Protein AF-A0A6G0Q822-F1 (afdb_monomer_lite)

pLDDT: mean 78.28, std 18.98, range [35.16, 93.44]

Sequence (78 aa):
MESTSASGGTGTKKVKTGKRFKWSNDMIADLLRLRFTDSDVKHRLEAARTKTQTALAFQYFASVLSQSQGVVITREQV

Structure (mmCIF, N/CA/C/O backbone):
data_AF-A0A6G0Q822-F1
#
_entry.id   AF-A0A6G0Q822-F1
#
loop_
_atom_site.group_PDB
_atom_site.id
_atom_site.type_symbol
_atom_site.label_atom_id
_atom_site.label_alt_id
_atom_site.label_comp_id
_atom_site.label_asym_id
_atom_site.label_entity_id
_atom_site.label_seq_id
_atom_site.pdbx_PDB_ins_code
_atom_site.Cartn_x
_atom_site.Cartn_y
_atom_site.Cartn_z
_atom_site.occupancy
_atom_site.B_iso_or_equiv
_atom_site.auth_seq_id
_atom_site.auth_comp_id
_atom_site.auth_asym_id
_atom_site.auth_atom_id
_atom_site.pdbx_PDB_model_num
ATOM 1 N N . MET A 1 1 ? -35.029 4.414 54.337 1.00 35.59 1 MET A N 1
ATOM 2 C CA . MET A 1 1 ? -34.258 3.559 55.259 1.00 35.59 1 MET A CA 1
ATOM 3 C C . MET A 1 1 ? -33.953 2.271 54.516 1.00 35.59 1 MET A C 1
ATOM 5 O O . MET A 1 1 ? -34.858 1.790 53.852 1.00 35.59 1 MET A O 1
ATOM 9 N N . GLU A 1 2 ? -32.700 1.814 54.616 1.00 37.12 2 GLU A N 1
ATOM 10 C CA . GLU A 1 2 ? -32.126 0.540 54.126 1.00 37.12 2 GLU A CA 1
ATOM 11 C C . GLU A 1 2 ? -32.087 0.337 52.589 1.00 37.12 2 GLU A C 1
ATOM 13 O O . GLU A 1 2 ? -33.123 0.257 51.944 1.00 37.12 2 GLU A O 1
ATOM 18 N N . SER A 1 3 ? -30.927 0.507 51.930 1.00 43.28 3 SER A N 1
ATOM 19 C CA . SER A 1 3 ? -29.844 -0.491 51.684 1.00 43.28 3 SER A CA 1
ATOM 20 C C . SER A 1 3 ? -30.192 -1.424 50.500 1.00 43.28 3 SER A C 1
ATOM 22 O O . SER A 1 3 ? -31.336 -1.816 50.359 1.00 43.28 3 SER A O 1
ATOM 24 N N . THR A 1 4 ? -29.317 -1.799 49.557 1.00 41.12 4 THR A N 1
ATOM 25 C CA . THR A 1 4 ? -27.888 -2.131 49.669 1.00 41.12 4 THR A CA 1
ATOM 26 C C . THR A 1 4 ? -27.231 -2.212 48.270 1.00 41.12 4 THR A C 1
ATOM 28 O O . THR A 1 4 ? -27.842 -2.678 47.315 1.00 41.12 4 THR A O 1
ATOM 31 N N . SER A 1 5 ? -25.946 -1.846 48.226 1.00 39.94 5 SER A N 1
ATOM 32 C CA . SER A 1 5 ? -24.818 -2.503 47.533 1.00 39.94 5 SER A CA 1
ATOM 33 C C . SER A 1 5 ? -24.708 -2.614 46.002 1.00 39.94 5 SER A C 1
ATOM 35 O O . SER A 1 5 ? -25.442 -3.313 45.312 1.00 39.94 5 SER A O 1
ATOM 37 N N . ALA A 1 6 ? -23.604 -2.029 45.528 1.00 50.09 6 ALA A N 1
ATOM 38 C CA . ALA A 1 6 ? -22.909 -2.306 44.278 1.00 50.09 6 ALA A CA 1
ATOM 39 C C . ALA A 1 6 ? -22.468 -3.776 44.143 1.00 50.09 6 ALA A C 1
ATOM 41 O O . ALA A 1 6 ? -22.109 -4.403 45.135 1.00 50.09 6 ALA A O 1
ATOM 42 N N . SER A 1 7 ? -22.341 -4.271 42.910 1.00 38.69 7 SER A N 1
ATOM 43 C CA . SER A 1 7 ? -21.175 -5.071 42.508 1.00 38.69 7 SER A CA 1
ATOM 44 C C . SER A 1 7 ? -21.126 -5.219 40.990 1.00 38.69 7 SER A C 1
ATOM 46 O O . SER A 1 7 ? -22.149 -5.371 40.326 1.00 38.69 7 SER A O 1
ATOM 48 N N . GLY A 1 8 ? -19.918 -5.113 40.451 1.00 42.09 8 GLY A N 1
ATOM 49 C CA . GLY A 1 8 ? -19.639 -5.062 39.030 1.00 42.09 8 GLY A CA 1
ATOM 50 C C . GLY A 1 8 ? -19.833 -6.392 38.310 1.00 42.09 8 GLY A C 1
ATOM 51 O O . GLY A 1 8 ? -19.681 -7.479 38.859 1.00 42.09 8 GLY A O 1
ATOM 52 N N . GLY A 1 9 ? -20.088 -6.264 37.015 1.00 35.16 9 GLY A N 1
ATOM 53 C CA . GLY A 1 9 ? -20.021 -7.346 36.050 1.00 35.16 9 GLY A CA 1
ATOM 54 C C . GLY A 1 9 ? -19.467 -6.803 34.744 1.00 35.16 9 GLY A C 1
ATOM 55 O O . GLY A 1 9 ? -20.178 -6.745 33.745 1.00 35.16 9 GLY A O 1
ATOM 56 N N . THR A 1 10 ? -18.208 -6.357 34.738 1.00 43.47 10 THR A N 1
ATOM 57 C CA . THR A 1 10 ? -17.456 -6.175 33.493 1.00 43.47 10 THR A CA 1
ATOM 58 C C . THR A 1 10 ? -17.241 -7.553 32.883 1.00 43.47 10 THR A C 1
ATOM 60 O O . THR A 1 10 ? -16.229 -8.217 33.094 1.00 43.47 10 THR A O 1
ATOM 63 N N . GLY A 1 11 ? -18.241 -8.004 32.126 1.00 37.66 11 GLY A N 1
ATOM 64 C CA . GLY A 1 11 ? -18.113 -9.134 31.226 1.00 37.66 11 GLY A CA 1
ATOM 65 C C . GLY A 1 11 ? -17.045 -8.793 30.200 1.00 37.66 11 GLY A C 1
ATOM 66 O O . GLY A 1 11 ? -17.328 -8.187 29.167 1.00 37.66 11 GLY A O 1
A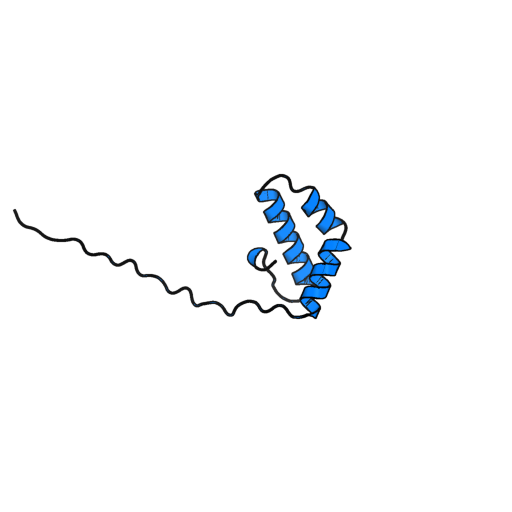TOM 67 N N . THR A 1 12 ? -15.802 -9.163 30.495 1.00 48.28 12 THR A N 1
ATOM 68 C CA . THR A 1 12 ? -14.730 -9.250 29.515 1.00 48.28 12 THR A CA 1
ATOM 69 C C . THR A 1 12 ? -15.170 -10.295 28.501 1.00 48.28 12 THR A C 1
ATOM 71 O O . THR A 1 12 ? -14.952 -11.495 28.657 1.00 48.28 12 THR A O 1
ATOM 74 N N . LYS A 1 13 ? -15.863 -9.842 27.449 1.00 49.22 13 LYS A N 1
ATOM 75 C CA . LYS A 1 13 ? -16.074 -10.641 26.246 1.00 49.22 13 LYS A CA 1
ATOM 76 C C . LYS A 1 13 ? -14.679 -11.039 25.786 1.00 49.22 13 LYS A C 1
ATOM 78 O O . LYS A 1 13 ? -13.952 -10.208 25.247 1.00 49.22 13 LYS A O 1
ATOM 83 N N . LYS A 1 14 ? -14.285 -12.290 26.050 1.00 44.84 14 LYS A N 1
ATOM 84 C CA . LYS A 1 14 ? -13.106 -12.896 25.440 1.00 44.84 14 LYS A CA 1
ATOM 85 C C . LYS A 1 14 ? -13.313 -12.768 23.940 1.00 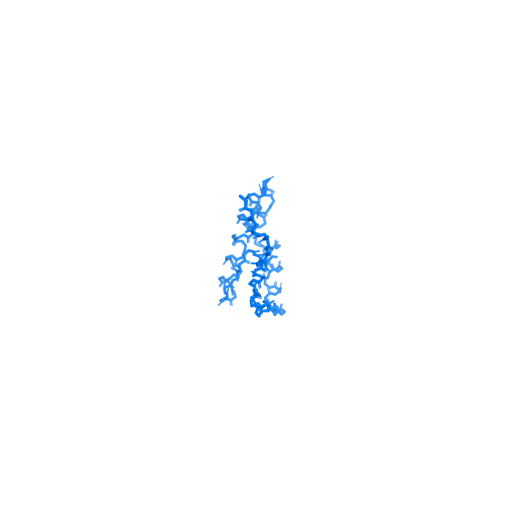44.84 14 LYS A C 1
ATOM 87 O O . LYS A 1 14 ? -14.085 -13.521 23.348 1.00 44.84 14 LYS A O 1
ATOM 92 N N . VAL A 1 15 ? -12.666 -11.775 23.339 1.00 57.72 15 VAL A N 1
ATOM 93 C CA . VAL A 1 15 ? -12.485 -11.720 21.898 1.00 57.72 15 VAL A CA 1
ATOM 94 C C . VAL A 1 15 ? -11.793 -13.032 21.580 1.00 57.72 15 VAL A C 1
ATOM 96 O O . VAL A 1 15 ? -10.672 -13.258 22.038 1.00 57.72 15 VAL A O 1
ATOM 99 N N . LYS A 1 16 ? -12.508 -13.942 20.903 1.00 51.31 16 LYS A N 1
ATOM 100 C CA . LYS A 1 16 ? -11.926 -15.138 20.287 1.00 51.31 16 LYS A CA 1
ATOM 101 C C . LYS A 1 16 ? -10.627 -14.655 19.665 1.00 51.31 16 LYS A C 1
ATOM 103 O O . LYS A 1 16 ? -10.693 -13.804 18.782 1.00 51.31 16 LYS A O 1
ATOM 108 N N . THR A 1 17 ? -9.481 -15.098 20.181 1.00 54.03 17 THR A N 1
ATOM 109 C CA . THR A 1 17 ? -8.182 -14.753 19.612 1.00 54.03 17 THR A CA 1
ATOM 110 C C . THR A 1 17 ? -8.216 -15.297 18.196 1.00 54.03 17 THR A C 1
ATOM 112 O O . THR A 1 17 ? -8.051 -16.496 17.973 1.00 54.03 17 THR A O 1
ATOM 115 N N . GLY A 1 18 ? -8.608 -14.429 17.264 1.00 60.22 18 GLY A N 1
ATOM 116 C CA . GLY A 1 18 ? -8.766 -14.764 15.867 1.00 60.22 18 GLY A CA 1
ATOM 117 C C . GLY A 1 18 ? -7.447 -15.348 15.417 1.00 60.22 18 GLY A C 1
ATOM 118 O O . GLY A 1 18 ? -6.387 -14.854 15.806 1.00 60.22 18 GLY A O 1
ATOM 119 N N . LYS A 1 19 ? -7.522 -16.448 14.670 1.00 66.25 19 LYS A N 1
ATOM 120 C CA . LYS A 1 19 ? -6.370 -17.107 14.065 1.00 66.25 19 LYS A CA 1
ATOM 121 C C . LYS A 1 19 ? -5.468 -16.014 13.481 1.00 66.25 19 LYS A C 1
ATOM 123 O O . LYS A 1 19 ? -5.885 -15.308 12.565 1.00 66.25 19 LYS A O 1
ATOM 128 N N . ARG A 1 20 ? -4.301 -15.795 14.100 1.00 71.62 20 ARG A N 1
ATOM 129 C CA . ARG A 1 20 ? -3.405 -14.690 13.744 1.00 71.62 20 ARG A CA 1
ATOM 130 C C . ARG A 1 20 ? -3.054 -14.846 12.271 1.00 71.62 20 ARG A C 1
ATOM 132 O O . ARG A 1 20 ? -2.642 -15.931 11.859 1.00 71.62 20 ARG A O 1
ATOM 139 N N . PHE A 1 21 ? -3.270 -13.790 11.493 1.00 80.19 21 PHE A N 1
ATOM 140 C CA . PHE A 1 21 ? -2.932 -13.788 10.077 1.00 80.19 21 PHE A CA 1
ATOM 141 C C . PHE A 1 21 ? -1.449 -14.135 9.925 1.00 80.19 21 PHE A C 1
ATOM 143 O O . PHE A 1 21 ? -0.597 -13.510 10.562 1.00 80.19 21 PHE A O 1
ATOM 150 N N . LYS A 1 22 ? -1.156 -15.191 9.162 1.00 86.31 22 LYS A N 1
ATOM 151 C CA . LYS A 1 22 ? 0.203 -15.697 8.983 1.00 86.31 22 LYS A CA 1
ATOM 152 C C . LYS A 1 22 ? 0.649 -15.356 7.570 1.00 86.31 22 LYS A C 1
ATOM 154 O O . LYS A 1 22 ? 0.138 -15.928 6.615 1.00 86.31 22 LYS A O 1
ATOM 159 N N . TRP A 1 23 ? 1.594 -14.433 7.472 1.00 89.19 23 TRP A N 1
ATOM 160 C CA . TRP A 1 23 ? 2.245 -14.074 6.221 1.00 89.19 23 TRP A CA 1
ATOM 161 C C . TRP A 1 23 ? 3.091 -15.249 5.707 1.00 89.19 23 TRP A C 1
ATOM 163 O O . TRP A 1 23 ? 3.838 -15.854 6.483 1.00 89.19 23 TRP A O 1
ATOM 173 N N . SER A 1 24 ? 2.958 -15.596 4.425 1.00 89.69 24 SER A N 1
ATOM 174 C CA . SER A 1 24 ? 3.912 -16.476 3.740 1.00 89.69 24 SER A CA 1
ATOM 175 C C . SER A 1 24 ? 5.095 -15.657 3.215 1.00 89.69 24 SER A C 1
ATOM 177 O O . SER A 1 24 ? 4.992 -14.439 3.059 1.00 89.69 24 SER A O 1
ATOM 179 N N . ASN A 1 25 ? 6.222 -16.314 2.927 1.00 92.00 25 ASN A N 1
ATOM 180 C CA . ASN A 1 25 ? 7.380 -15.632 2.340 1.00 92.00 25 ASN A CA 1
ATOM 181 C C . ASN A 1 25 ? 7.040 -14.991 0.986 1.00 92.00 25 ASN A C 1
ATOM 183 O O . ASN A 1 25 ? 7.484 -13.876 0.728 1.00 92.00 25 ASN A O 1
ATOM 187 N N . ASP A 1 26 ? 6.202 -15.640 0.17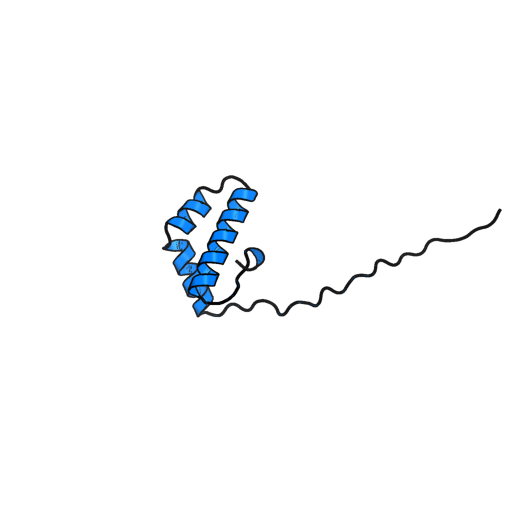6 1.00 90.12 26 ASP A N 1
ATOM 188 C CA . ASP A 1 26 ? 5.767 -15.105 -1.119 1.00 90.12 26 ASP A CA 1
ATOM 189 C C . ASP A 1 26 ? 4.931 -13.830 -0.948 1.00 90.12 26 ASP A C 1
ATOM 191 O O . ASP A 1 26 ? 5.185 -12.822 -1.603 1.00 90.12 26 ASP A O 1
ATOM 195 N N . MET A 1 27 ? 4.015 -13.817 0.026 1.00 90.56 27 MET A N 1
ATOM 196 C CA . MET A 1 27 ? 3.223 -12.625 0.334 1.00 90.56 27 MET A CA 1
ATOM 197 C C . MET A 1 27 ? 4.093 -11.467 0.837 1.00 90.56 27 MET A C 1
ATOM 199 O O . MET A 1 27 ? 3.816 -10.311 0.527 1.00 90.56 27 MET A O 1
ATOM 203 N N . ILE A 1 28 ? 5.144 -11.762 1.612 1.00 89.62 28 ILE A N 1
ATOM 204 C CA . ILE A 1 28 ? 6.112 -10.753 2.068 1.00 89.62 28 ILE A CA 1
ATOM 205 C C . ILE A 1 28 ? 6.916 -10.217 0.878 1.00 89.62 28 ILE A C 1
ATOM 207 O O . ILE A 1 28 ? 7.131 -9.009 0.786 1.00 89.62 28 ILE A O 1
ATOM 211 N N . ALA A 1 29 ? 7.334 -11.084 -0.047 1.00 92.38 29 ALA A N 1
ATOM 212 C CA . ALA A 1 29 ? 8.051 -10.675 -1.250 1.00 92.38 29 ALA A CA 1
ATOM 213 C C . ALA A 1 29 ? 7.197 -9.744 -2.124 1.00 92.38 29 ALA A C 1
ATOM 215 O O . ALA A 1 29 ? 7.676 -8.687 -2.539 1.00 92.38 29 ALA A O 1
ATOM 216 N N . ASP A 1 30 ? 5.921 -10.073 -2.338 1.00 90.44 30 ASP A N 1
ATOM 217 C CA . ASP A 1 30 ? 5.007 -9.218 -3.097 1.00 90.44 30 ASP A CA 1
ATOM 218 C C . ASP A 1 30 ? 4.652 -7.918 -2.370 1.00 90.44 30 ASP A C 1
ATOM 220 O O . ASP A 1 30 ? 4.550 -6.869 -3.010 1.00 90.44 30 ASP A O 1
ATOM 224 N N . LEU A 1 31 ? 4.541 -7.947 -1.040 1.00 91.12 31 LEU A N 1
ATOM 225 C CA . LEU A 1 31 ? 4.375 -6.744 -0.224 1.00 91.12 31 LEU A CA 1
ATOM 226 C C . LEU A 1 31 ? 5.561 -5.792 -0.412 1.00 91.12 31 LEU A C 1
ATOM 228 O O . LEU A 1 31 ? 5.366 -4.608 -0.691 1.00 91.12 31 LEU A O 1
ATOM 232 N N . LEU A 1 32 ? 6.792 -6.300 -0.310 1.00 91.44 32 LEU A N 1
ATOM 233 C CA . LEU A 1 32 ? 8.000 -5.498 -0.517 1.00 91.44 32 LEU A CA 1
ATOM 234 C C . LEU A 1 32 ? 8.079 -4.982 -1.955 1.00 91.44 32 LEU A C 1
ATOM 236 O O . LEU A 1 32 ? 8.330 -3.795 -2.170 1.00 91.44 32 LEU A O 1
ATOM 240 N N . ARG A 1 33 ? 7.802 -5.840 -2.942 1.00 91.69 33 ARG A N 1
ATOM 241 C CA . ARG A 1 33 ? 7.782 -5.450 -4.352 1.00 91.69 33 ARG A CA 1
ATOM 242 C C . ARG A 1 33 ? 6.819 -4.289 -4.568 1.00 91.69 33 ARG A C 1
ATOM 244 O O . ARG A 1 33 ? 7.251 -3.241 -5.041 1.00 91.69 33 ARG A O 1
ATOM 251 N N . LEU A 1 34 ? 5.556 -4.420 -4.171 1.00 89.88 34 LEU A N 1
ATOM 252 C CA . LEU A 1 34 ? 4.557 -3.365 -4.345 1.00 89.88 34 LEU A CA 1
ATOM 253 C C . LEU A 1 34 ? 4.931 -2.085 -3.582 1.00 89.88 34 LEU A C 1
ATOM 255 O O . LEU A 1 34 ? 4.825 -0.999 -4.139 1.00 89.88 34 LEU A O 1
ATOM 259 N N . ARG A 1 35 ? 5.460 -2.177 -2.355 1.00 87.88 35 ARG A N 1
ATOM 260 C CA . ARG A 1 35 ? 5.828 -0.982 -1.574 1.00 87.88 35 ARG A CA 1
ATOM 261 C C . ARG A 1 35 ? 6.901 -0.115 -2.243 1.00 87.88 35 ARG A C 1
ATOM 263 O O . ARG A 1 35 ? 6.899 1.105 -2.036 1.00 87.88 35 ARG A O 1
ATOM 270 N N . PHE A 1 36 ? 7.824 -0.730 -2.983 1.00 84.31 36 PHE A N 1
ATOM 271 C CA . PHE A 1 36 ? 8.994 -0.048 -3.545 1.00 84.31 36 PHE A CA 1
ATOM 272 C C . PHE A 1 36 ? 8.958 0.134 -5.066 1.00 84.31 36 PHE A C 1
ATOM 274 O O . PHE A 1 36 ? 9.557 1.091 -5.556 1.00 84.31 36 PHE A O 1
ATOM 281 N N . THR A 1 37 ? 8.267 -0.738 -5.805 1.00 87.44 37 THR A N 1
ATOM 282 C CA . THR A 1 37 ? 8.181 -0.671 -7.277 1.00 87.44 37 THR A CA 1
ATOM 283 C C . THR A 1 37 ? 6.869 -0.089 -7.781 1.00 87.44 37 THR A C 1
ATOM 285 O O . THR A 1 37 ? 6.863 0.523 -8.850 1.00 87.44 37 THR A O 1
ATOM 288 N N . ASP A 1 38 ? 5.776 -0.210 -7.022 1.00 86.75 38 ASP A N 1
ATOM 289 C CA . ASP A 1 38 ? 4.515 0.399 -7.425 1.00 86.75 38 ASP A CA 1
ATOM 290 C C . ASP A 1 38 ? 4.548 1.904 -7.135 1.00 86.75 38 ASP A C 1
ATOM 292 O O . ASP A 1 38 ? 4.582 2.363 -5.987 1.00 86.75 38 ASP A O 1
ATOM 296 N N . SER A 1 39 ? 4.596 2.685 -8.214 1.00 86.75 39 SER A N 1
ATOM 297 C CA . SER A 1 39 ? 4.744 4.138 -8.128 1.00 86.75 39 SER A CA 1
ATOM 298 C C . SER A 1 39 ? 3.503 4.813 -7.544 1.00 86.75 39 SER A C 1
ATOM 300 O O . SER A 1 39 ? 3.640 5.859 -6.914 1.00 86.75 39 SER A O 1
ATOM 302 N N . ASP A 1 40 ? 2.316 4.221 -7.693 1.00 86.06 40 ASP A N 1
ATOM 303 C CA . ASP A 1 40 ? 1.062 4.782 -7.185 1.00 86.06 40 ASP A CA 1
ATOM 304 C C . ASP A 1 40 ? 0.922 4.546 -5.673 1.00 86.06 40 ASP A C 1
ATOM 306 O O . ASP A 1 40 ? 0.657 5.488 -4.922 1.00 86.06 40 ASP A O 1
ATOM 310 N N . VAL A 1 41 ? 1.219 3.331 -5.196 1.00 86.00 41 VAL A N 1
ATOM 311 C CA . VAL A 1 41 ? 1.327 3.012 -3.762 1.00 86.00 41 VAL A CA 1
ATOM 312 C C . VAL A 1 41 ? 2.359 3.922 -3.104 1.00 86.00 41 VAL A C 1
ATOM 314 O O . VAL A 1 41 ? 2.061 4.563 -2.092 1.00 86.00 41 VAL A O 1
ATOM 317 N N . LYS A 1 42 ? 3.552 4.042 -3.697 1.00 88.94 42 LYS A N 1
ATOM 318 C CA . LYS A 1 42 ? 4.604 4.925 -3.187 1.00 88.94 42 LYS A CA 1
ATOM 319 C C . LYS A 1 42 ? 4.136 6.379 -3.140 1.00 88.94 42 LYS A C 1
ATOM 321 O O . LYS A 1 42 ? 4.220 7.000 -2.086 1.00 88.94 42 LYS A O 1
ATOM 326 N N . HIS A 1 43 ? 3.597 6.911 -4.235 1.00 90.44 43 HIS A N 1
ATOM 327 C CA . HIS A 1 43 ? 3.151 8.301 -4.298 1.00 90.44 43 HIS A CA 1
ATOM 328 C C . HIS A 1 43 ? 2.056 8.611 -3.267 1.00 90.44 43 HIS A C 1
ATOM 330 O O . HIS A 1 43 ? 2.122 9.643 -2.606 1.00 90.44 43 HIS A O 1
ATOM 336 N N . ARG A 1 44 ? 1.091 7.708 -3.053 1.00 88.00 44 ARG A N 1
ATOM 337 C CA . ARG A 1 44 ? 0.030 7.884 -2.043 1.00 88.00 44 ARG A CA 1
ATOM 338 C C . ARG A 1 44 ? 0.554 7.856 -0.612 1.00 88.00 44 ARG A C 1
ATOM 340 O O . ARG A 1 44 ? 0.048 8.601 0.224 1.00 88.00 44 ARG A O 1
ATOM 347 N N . LEU A 1 45 ? 1.543 7.010 -0.329 1.00 87.31 45 LEU A N 1
ATOM 348 C CA . LEU A 1 45 ? 2.196 6.945 0.980 1.00 87.31 45 LEU A CA 1
ATOM 349 C C . LEU A 1 45 ? 3.023 8.204 1.267 1.00 87.31 45 LEU A C 1
ATOM 351 O O . LEU A 1 45 ? 2.918 8.742 2.363 1.00 87.31 45 LEU A O 1
ATOM 355 N N . GLU A 1 46 ? 3.775 8.711 0.289 1.00 88.38 46 GLU A N 1
ATOM 356 C CA . GLU A 1 46 ? 4.568 9.941 0.446 1.00 88.38 46 GLU A CA 1
ATOM 357 C C . GLU A 1 46 ? 3.693 11.210 0.473 1.00 88.38 46 GLU A C 1
ATOM 359 O O . GLU A 1 46 ? 3.989 12.174 1.178 1.00 88.38 46 GLU A O 1
ATOM 364 N N . ALA A 1 47 ? 2.582 11.225 -0.271 1.00 90.06 47 ALA A N 1
ATOM 365 C CA . ALA A 1 47 ? 1.639 12.344 -0.293 1.00 90.06 47 ALA A CA 1
ATOM 366 C C . ALA A 1 47 ? 0.719 12.389 0.940 1.00 90.06 47 ALA A C 1
ATOM 368 O O . ALA A 1 47 ? 0.029 13.390 1.158 1.00 90.06 47 ALA A O 1
ATOM 369 N N . ALA A 1 48 ? 0.685 11.327 1.749 1.00 91.25 48 ALA A N 1
ATOM 370 C CA . ALA A 1 48 ? -0.141 11.266 2.943 1.00 91.25 48 ALA A CA 1
ATOM 371 C C . ALA A 1 48 ? 0.422 12.163 4.055 1.00 91.25 48 ALA A C 1
ATOM 373 O O . ALA A 1 48 ? 1.389 11.824 4.730 1.00 91.25 48 ALA A O 1
ATOM 374 N N . ARG A 1 49 ? -0.228 13.308 4.287 1.00 87.12 49 ARG A N 1
ATOM 375 C CA . ARG A 1 49 ? 0.179 14.295 5.305 1.00 87.12 49 ARG A CA 1
ATOM 376 C C . ARG A 1 49 ? -0.596 14.173 6.612 1.00 87.12 49 ARG A C 1
ATOM 378 O O . ARG A 1 49 ? -0.166 14.689 7.639 1.00 87.12 49 ARG A O 1
ATOM 385 N N . THR A 1 50 ? -1.757 13.522 6.585 1.00 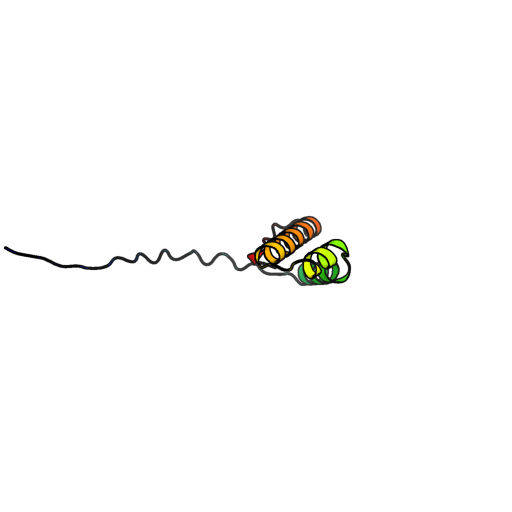93.12 50 THR A N 1
ATOM 386 C CA . THR A 1 50 ? -2.639 13.379 7.751 1.00 93.12 50 THR A CA 1
ATOM 387 C C . THR A 1 50 ? -2.833 11.918 8.122 1.00 93.12 50 THR A C 1
ATOM 389 O O . THR A 1 50 ? -2.774 11.038 7.268 1.00 93.12 50 THR A O 1
ATOM 392 N N . LYS A 1 51 ? -3.160 11.653 9.395 1.00 89.31 51 LYS A N 1
ATOM 393 C CA . LYS A 1 51 ? -3.438 10.292 9.890 1.00 89.31 51 LYS A CA 1
ATOM 394 C C . LYS A 1 51 ? -4.499 9.572 9.046 1.00 89.31 51 LYS A C 1
ATOM 396 O O . LYS A 1 51 ? -4.374 8.377 8.793 1.00 89.31 51 LYS A O 1
ATOM 401 N N . THR A 1 52 ? -5.512 10.304 8.580 1.00 90.31 52 THR A N 1
ATOM 402 C CA . THR A 1 52 ? -6.568 9.780 7.704 1.00 90.31 52 THR A CA 1
ATOM 403 C C . THR A 1 52 ? -6.053 9.482 6.298 1.00 90.31 52 THR A C 1
ATOM 405 O O . THR A 1 52 ? -6.380 8.443 5.739 1.00 90.31 52 THR A O 1
ATOM 408 N N . GLN A 1 53 ? -5.208 10.340 5.722 1.00 90.75 53 GLN A N 1
ATOM 409 C CA . GLN A 1 53 ? -4.604 10.068 4.414 1.00 90.75 53 GLN A CA 1
ATOM 410 C C . GLN A 1 53 ? -3.658 8.868 4.469 1.00 90.75 53 GLN A C 1
ATOM 412 O O . GLN A 1 53 ? -3.707 8.017 3.588 1.00 90.75 53 GLN A O 1
ATOM 417 N N . THR A 1 54 ? -2.863 8.746 5.533 1.00 89.69 54 THR A N 1
ATOM 418 C CA . THR A 1 54 ? -1.998 7.583 5.755 1.00 89.69 54 THR A CA 1
ATOM 419 C C . THR A 1 54 ? -2.841 6.320 5.888 1.00 89.69 54 THR A C 1
ATOM 421 O O . THR A 1 54 ? -2.537 5.304 5.270 1.00 89.69 54 THR A O 1
ATOM 424 N N . ALA A 1 55 ? -3.950 6.390 6.629 1.00 90.56 55 ALA A N 1
ATOM 425 C CA . ALA A 1 55 ? -4.894 5.288 6.743 1.00 90.56 55 ALA A CA 1
ATOM 426 C C . ALA A 1 55 ? -5.431 4.823 5.386 1.00 90.56 55 ALA A C 1
ATOM 428 O O . ALA A 1 55 ? -5.407 3.629 5.094 1.00 90.56 55 ALA A O 1
ATOM 429 N N . LEU A 1 56 ? -5.868 5.766 4.553 1.00 92.75 56 LEU A N 1
ATOM 430 C CA . LEU A 1 56 ? -6.389 5.482 3.219 1.00 92.75 56 LEU A CA 1
ATOM 431 C C . LEU A 1 56 ? -5.307 4.945 2.276 1.00 92.75 56 LEU A C 1
ATOM 433 O O . LEU A 1 56 ? -5.583 4.039 1.495 1.00 92.75 56 LEU A O 1
ATOM 437 N N . ALA A 1 57 ? -4.073 5.446 2.370 1.00 92.19 57 ALA A N 1
ATOM 438 C CA . ALA A 1 57 ? -2.950 4.943 1.583 1.00 92.19 57 ALA A CA 1
ATOM 439 C C . ALA A 1 57 ? -2.619 3.484 1.939 1.00 92.19 57 ALA A C 1
ATOM 441 O O . ALA A 1 57 ? -2.478 2.653 1.044 1.00 92.19 57 ALA A O 1
ATOM 442 N N . PHE A 1 58 ? -2.585 3.139 3.232 1.00 91.19 58 PHE A N 1
ATOM 443 C CA . PHE A 1 58 ? -2.401 1.751 3.667 1.00 91.19 58 PHE A CA 1
ATOM 444 C C . PHE A 1 58 ? -3.596 0.857 3.318 1.00 91.19 58 PHE A C 1
ATOM 446 O O . PHE A 1 58 ? -3.405 -0.299 2.958 1.00 91.19 58 PHE A O 1
ATOM 453 N N . GLN A 1 59 ? -4.826 1.372 3.371 1.00 93.44 59 GLN A N 1
ATOM 454 C CA . GLN A 1 59 ? -6.009 0.620 2.943 1.00 93.44 59 GLN A CA 1
ATOM 455 C C . GLN A 1 59 ? -5.986 0.326 1.439 1.00 93.44 59 GLN A C 1
ATOM 457 O O . GLN A 1 59 ? -6.309 -0.785 1.014 1.00 93.44 59 GLN A O 1
ATOM 462 N N . TYR A 1 60 ? -5.579 1.305 0.632 1.00 91.88 60 TYR A N 1
ATOM 463 C CA . TYR A 1 60 ? -5.366 1.113 -0.797 1.00 91.88 60 TYR A CA 1
ATOM 464 C C . TYR A 1 60 ? -4.273 0.072 -1.050 1.00 91.88 60 TYR A C 1
ATOM 466 O O . TYR A 1 60 ? -4.487 -0.874 -1.803 1.00 91.88 60 TYR A O 1
ATOM 474 N N . PHE A 1 61 ? -3.144 0.183 -0.349 1.00 91.06 61 PHE A N 1
ATOM 475 C CA . PHE A 1 61 ? -2.049 -0.773 -0.455 1.00 91.06 61 PHE A CA 1
ATOM 476 C C . PHE A 1 61 ? -2.487 -2.206 -0.100 1.00 91.06 61 PHE A C 1
ATOM 478 O O . PHE A 1 61 ? -2.229 -3.133 -0.867 1.00 91.06 61 PHE A O 1
ATOM 485 N N . ALA A 1 62 ? -3.238 -2.382 0.991 1.00 91.25 62 ALA A N 1
ATOM 486 C CA .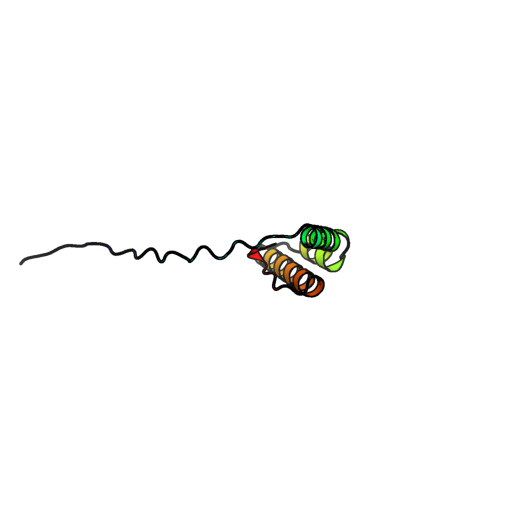 ALA A 1 62 ? -3.823 -3.668 1.370 1.00 91.25 62 ALA A CA 1
ATOM 487 C C . ALA A 1 62 ? -4.772 -4.220 0.292 1.00 91.25 62 ALA A C 1
ATOM 489 O O . ALA A 1 62 ? -4.758 -5.417 0.015 1.00 91.25 62 ALA A O 1
ATOM 490 N N . SER A 1 63 ? -5.546 -3.353 -0.369 1.00 91.69 63 SER A N 1
ATOM 491 C CA . SER A 1 63 ? -6.460 -3.751 -1.449 1.00 91.69 63 SER A CA 1
ATOM 492 C C . SER A 1 63 ? -5.712 -4.244 -2.692 1.00 91.69 63 SER A C 1
ATOM 494 O O . SER A 1 63 ? -6.105 -5.249 -3.279 1.00 91.69 63 SER A O 1
ATOM 496 N N . VAL A 1 64 ? -4.620 -3.576 -3.080 1.00 90.50 64 VAL A N 1
ATOM 497 C CA . VAL A 1 64 ? -3.772 -3.995 -4.213 1.00 90.50 64 VAL A CA 1
ATOM 498 C C . VAL A 1 64 ? -3.078 -5.323 -3.909 1.00 90.50 64 VAL A C 1
ATOM 500 O O . VAL A 1 64 ? -3.063 -6.226 -4.742 1.00 90.50 64 VAL A O 1
ATOM 503 N N . LEU A 1 65 ? -2.553 -5.475 -2.692 1.00 90.44 65 LEU A N 1
ATOM 504 C CA . LEU A 1 65 ? -1.919 -6.715 -2.250 1.00 90.44 65 LEU A CA 1
ATOM 505 C C . LEU A 1 65 ? -2.928 -7.870 -2.160 1.00 90.44 65 LEU A C 1
ATOM 507 O O . LEU A 1 65 ? -2.627 -8.999 -2.532 1.00 90.44 65 LEU A O 1
ATOM 511 N N . SER A 1 66 ? -4.154 -7.582 -1.724 1.00 90.25 66 SER A N 1
ATOM 512 C CA . SER A 1 66 ? -5.244 -8.555 -1.693 1.00 90.25 66 SER A CA 1
ATOM 513 C C . SER A 1 66 ? -5.591 -9.069 -3.093 1.00 90.25 66 SER A C 1
ATOM 515 O O . SER A 1 66 ? -5.755 -10.274 -3.286 1.00 90.25 66 SER A O 1
ATOM 517 N N . GLN A 1 67 ? -5.630 -8.171 -4.082 1.00 89.06 67 GLN A N 1
ATOM 518 C CA . GLN A 1 67 ? -5.865 -8.526 -5.482 1.00 89.06 67 GLN A CA 1
ATOM 519 C C . GLN A 1 67 ? -4.709 -9.334 -6.080 1.00 89.06 67 GLN A C 1
ATOM 521 O O . GLN A 1 67 ? -4.966 -10.283 -6.815 1.00 89.06 67 GLN A O 1
ATOM 526 N N . SER A 1 68 ? -3.453 -9.002 -5.757 1.00 86.81 68 SER A N 1
ATOM 527 C CA . SER A 1 68 ? -2.297 -9.730 -6.299 1.00 86.81 68 SER A CA 1
ATOM 528 C C . SER A 1 68 ? -2.162 -11.143 -5.726 1.00 86.81 68 SER A C 1
ATOM 530 O O . SER A 1 68 ? -1.769 -12.053 -6.447 1.00 86.81 68 SER A O 1
ATOM 532 N N . GLN A 1 69 ? -2.506 -11.332 -4.447 1.00 85.12 69 GLN A N 1
ATOM 533 C CA . GLN A 1 69 ? -2.370 -12.613 -3.742 1.00 85.12 69 GLN A CA 1
ATOM 534 C C . GLN A 1 69 ? -3.638 -13.480 -3.777 1.00 85.12 69 GLN A C 1
ATOM 536 O O . GLN A 1 69 ? -3.594 -14.645 -3.387 1.00 85.12 69 GLN A O 1
ATOM 541 N N . GLY A 1 70 ? -4.789 -12.920 -4.167 1.00 85.25 70 GLY A N 1
ATOM 542 C CA . GLY A 1 70 ? -6.080 -13.615 -4.112 1.00 85.25 70 GLY A CA 1
ATOM 543 C C . GLY A 1 70 ? -6.579 -13.900 -2.687 1.00 85.25 70 GLY A C 1
ATOM 544 O O . GLY A 1 70 ? -7.433 -14.763 -2.491 1.00 85.25 70 GLY A O 1
ATOM 545 N N . VAL A 1 71 ? -6.055 -13.192 -1.681 1.00 84.94 71 VAL A N 1
ATOM 546 C CA . VAL A 1 71 ? -6.436 -13.334 -0.265 1.00 84.94 71 VAL A CA 1
ATOM 547 C C . VAL A 1 71 ? -6.936 -12.011 0.290 1.00 84.94 71 VAL A C 1
ATOM 549 O O . VAL A 1 71 ? -6.408 -10.961 -0.053 1.00 84.94 71 VAL A O 1
ATOM 552 N N . VAL A 1 72 ? -7.942 -12.029 1.167 1.00 87.25 72 VAL A N 1
ATOM 553 C CA . VAL A 1 72 ? -8.460 -10.798 1.788 1.00 87.25 72 VAL A CA 1
ATOM 554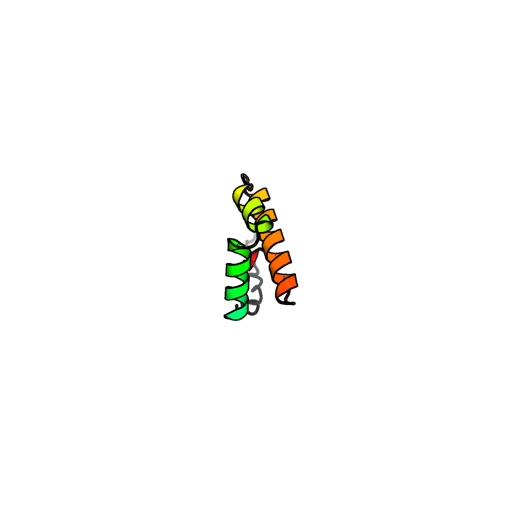 C C . VAL A 1 72 ? -7.452 -10.284 2.815 1.00 87.25 72 VAL A C 1
ATOM 556 O O . VAL A 1 72 ? -7.256 -10.917 3.853 1.00 87.25 72 VAL A O 1
ATOM 559 N N . ILE A 1 73 ? -6.829 -9.142 2.514 1.00 86.69 73 ILE A N 1
ATOM 560 C CA . ILE A 1 73 ? -5.870 -8.457 3.387 1.00 86.69 73 ILE A CA 1
ATOM 561 C C . ILE A 1 73 ? -6.467 -7.115 3.791 1.00 86.69 73 ILE A C 1
ATOM 563 O O . ILE A 1 73 ? -6.886 -6.331 2.937 1.00 86.69 73 ILE A O 1
ATOM 567 N N . THR A 1 74 ? -6.513 -6.846 5.093 1.00 88.88 74 THR A N 1
ATOM 568 C CA . THR A 1 74 ? -7.003 -5.567 5.618 1.00 88.88 74 THR A CA 1
ATOM 569 C C . THR A 1 74 ? -5.851 -4.644 5.987 1.00 88.88 74 THR A C 1
ATOM 571 O O . THR A 1 74 ? -4.713 -5.072 6.177 1.00 88.88 74 THR A O 1
ATOM 574 N N . ARG A 1 75 ? -6.155 -3.351 6.118 1.00 87.94 75 ARG A N 1
ATOM 575 C CA . ARG A 1 75 ? -5.182 -2.330 6.513 1.00 87.94 75 ARG A CA 1
ATOM 576 C C . ARG A 1 75 ? -4.481 -2.676 7.830 1.00 87.94 75 ARG A C 1
ATOM 578 O O . ARG A 1 75 ? -3.315 -2.374 7.986 1.00 87.94 75 ARG A O 1
ATOM 585 N N . GLU A 1 76 ? -5.182 -3.288 8.778 1.00 86.75 76 GLU A N 1
ATOM 586 C CA . GLU A 1 76 ? -4.653 -3.635 10.103 1.00 86.75 76 GLU A CA 1
ATOM 587 C C . GLU A 1 76 ? -3.625 -4.776 10.058 1.00 86.75 76 GLU A C 1
ATOM 589 O O . GLU A 1 76 ? -2.949 -5.030 11.054 1.00 86.75 76 GLU A O 1
ATOM 594 N N . GLN A 1 77 ? -3.544 -5.495 8.936 1.00 84.50 77 GLN A N 1
ATOM 595 C CA . GLN A 1 77 ? -2.616 -6.605 8.735 1.00 84.50 77 GLN A CA 1
ATOM 596 C C . GLN A 1 77 ? -1.322 -6.178 8.029 1.00 84.50 77 GLN A C 1
ATOM 598 O O . GLN A 1 77 ? -0.336 -6.911 8.140 1.00 84.50 77 GLN A O 1
ATOM 603 N N . VAL A 1 78 ? -1.345 -5.036 7.328 1.00 83.25 78 VAL A N 1
ATOM 604 C CA . VAL A 1 78 ? -0.236 -4.429 6.566 1.00 83.25 78 VAL A CA 1
ATOM 605 C C . VAL A 1 78 ? 0.502 -3.409 7.424 1.00 83.25 78 VAL A C 1
ATOM 607 O O . VAL A 1 78 ? 1.749 -3.473 7.441 1.00 83.25 78 VAL A O 1
#

Foldseek 3Di:
DDDDDDDDDPPPPPPPPPPQDDDDPVLVVVLVCCCPVVPVLVVQCVPQPDPVSNLVSLQVSQVVSCVVVVHRGGSVND

Radius of gyration: 20.9 Å; chains: 1; bounding box: 43×31×63 Å

Organism: NCBI:txid53985

Secondary structure (DSSP, 8-state):
------------------------HHHHHHHHHHHHH-HHHHHHHHH--SHHHHHHHHHHHHHHHHHHHTS---GGG-